Protein AF-A0A381X2Q5-F1 (afdb_monomer_lite)

pLDDT: mean 84.06, std 13.25, range [41.44, 97.38]

Organism: NCBI:txid408172

Foldseek 3Di:
DPPPPDDDDDPPDPVRVVVVVVVVVVVVVVVVVVLVVLVVVLVCCLVVPVDHLQVVVCCLVVPDPVVDDPPVSVVSNVSCVVCVLVSLVSDPVSDDD

Sequence (97 aa):
MERELNELPSFSSPEASKQVDIDLVKMSKILGKASQQVIKTMMNGVKSHKYDAMDLQRGIQQGDVRRTHHGEINFIQQLWTKVRSGFRRYTPTGKLR

Structure (mmCIF, N/CA/C/O backbone):
data_AF-A0A381X2Q5-F1
#
_entry.id   AF-A0A381X2Q5-F1
#
loop_
_atom_site.group_PDB
_atom_site.id
_atom_site.type_symbol
_atom_site.label_atom_id
_atom_site.label_alt_id
_atom_site.label_comp_id
_atom_site.label_asym_id
_atom_site.label_entity_id
_atom_site.label_seq_id
_atom_site.pdbx_PDB_ins_code
_atom_site.Cartn_x
_atom_site.Cartn_y
_atom_site.Cartn_z
_atom_site.occupancy
_atom_s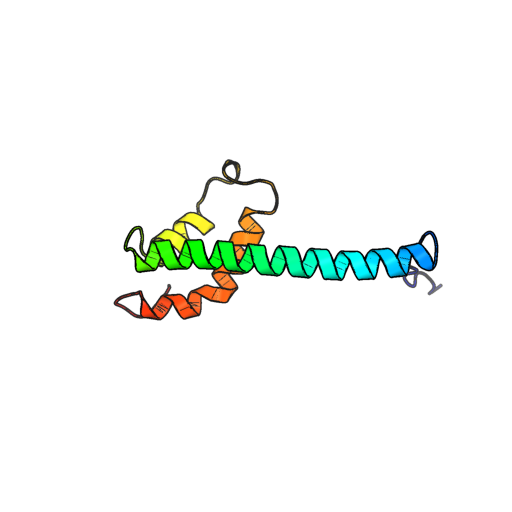ite.B_iso_or_equiv
_atom_site.auth_seq_id
_atom_site.auth_comp_id
_atom_site.auth_asym_id
_atom_site.auth_atom_id
_atom_site.pdbx_PDB_model_num
ATOM 1 N N . MET A 1 1 ? 24.051 -33.102 -22.793 1.00 41.44 1 MET A N 1
ATOM 2 C CA . MET A 1 1 ? 24.031 -31.902 -23.653 1.00 41.44 1 MET A CA 1
ATOM 3 C C . MET A 1 1 ? 23.429 -30.785 -22.811 1.00 41.44 1 MET A C 1
ATOM 5 O O . MET A 1 1 ? 22.234 -30.557 -22.852 1.00 41.44 1 MET A O 1
ATOM 9 N N . GLU A 1 2 ? 24.241 -30.200 -21.932 1.00 51.12 2 GLU A N 1
ATOM 10 C CA . GLU A 1 2 ? 23.821 -29.168 -20.974 1.00 51.12 2 GLU A CA 1
ATOM 11 C C . GLU A 1 2 ? 24.135 -27.788 -21.556 1.00 51.12 2 GLU A C 1
ATOM 13 O O . GLU A 1 2 ? 25.238 -27.295 -21.349 1.00 51.12 2 GLU A O 1
ATOM 18 N N . ARG A 1 3 ? 23.214 -27.187 -22.323 1.00 47.44 3 ARG A N 1
ATOM 19 C CA . ARG A 1 3 ? 23.229 -25.749 -22.674 1.00 47.44 3 ARG A CA 1
ATOM 20 C C . ARG A 1 3 ? 21.818 -25.254 -23.020 1.00 47.44 3 ARG A C 1
ATOM 22 O O . ARG A 1 3 ? 21.576 -24.792 -24.123 1.00 47.44 3 ARG A O 1
ATOM 29 N N . GLU A 1 4 ? 20.894 -25.333 -22.071 1.00 50.38 4 GLU A N 1
ATOM 30 C CA . GLU A 1 4 ? 19.703 -24.463 -22.063 1.00 50.38 4 GLU A CA 1
ATOM 31 C C . GLU A 1 4 ? 19.767 -23.542 -20.839 1.00 50.38 4 GLU A C 1
ATOM 33 O O . GLU A 1 4 ? 18.838 -23.414 -20.047 1.00 50.38 4 GLU A O 1
ATOM 38 N N . LEU A 1 5 ? 20.928 -22.910 -20.643 1.00 54.81 5 LEU A N 1
ATOM 39 C CA . LEU A 1 5 ? 21.074 -21.832 -19.675 1.00 54.81 5 LEU A CA 1
ATOM 40 C C . LEU A 1 5 ? 20.535 -20.544 -20.300 1.00 54.81 5 LEU A C 1
ATOM 42 O O . LEU A 1 5 ? 21.286 -19.759 -20.857 1.00 54.81 5 LEU A O 1
ATOM 46 N N . ASN A 1 6 ? 19.221 -20.364 -20.187 1.00 57.31 6 ASN A N 1
ATOM 47 C CA . ASN A 1 6 ? 18.620 -19.128 -19.687 1.00 57.31 6 ASN A CA 1
ATOM 48 C C . ASN A 1 6 ? 19.218 -17.803 -20.215 1.00 57.31 6 ASN A C 1
ATOM 50 O O . ASN A 1 6 ? 19.601 -16.940 -19.423 1.00 57.31 6 ASN A O 1
ATOM 54 N N . GLU A 1 7 ? 19.286 -17.611 -21.531 1.00 57.34 7 GLU A N 1
ATOM 55 C CA . GLU A 1 7 ? 19.531 -16.281 -22.089 1.00 57.34 7 GLU A CA 1
ATOM 56 C C . GLU A 1 7 ? 18.188 -15.560 -22.204 1.00 57.34 7 GLU A C 1
ATOM 58 O O . GLU A 1 7 ? 17.417 -15.763 -23.143 1.00 57.34 7 GLU A O 1
ATOM 63 N N . LEU A 1 8 ? 17.878 -14.731 -21.202 1.00 65.81 8 LEU A N 1
ATOM 64 C CA . LEU A 1 8 ? 16.845 -13.711 -21.358 1.00 65.81 8 LEU A CA 1
ATOM 65 C C . LEU A 1 8 ? 17.162 -12.921 -22.638 1.00 65.81 8 LEU A C 1
ATOM 67 O O . LEU A 1 8 ? 18.324 -12.544 -22.823 1.00 65.81 8 LEU A O 1
ATOM 71 N N . PRO A 1 9 ? 16.177 -12.667 -23.518 1.00 73.62 9 PRO A N 1
ATOM 72 C CA . PRO A 1 9 ? 16.430 -11.928 -24.744 1.00 73.62 9 PRO A CA 1
ATOM 73 C C . PRO A 1 9 ? 17.095 -10.592 -24.406 1.00 73.62 9 PRO A C 1
ATOM 75 O O . PRO A 1 9 ? 16.643 -9.866 -23.517 1.00 73.62 9 PRO A O 1
ATOM 78 N N . SER A 1 10 ? 18.187 -10.281 -25.105 1.00 75.69 10 SER A N 1
ATOM 79 C CA . SER A 1 10 ? 18.875 -9.002 -24.959 1.00 75.69 10 SER A CA 1
ATOM 80 C C . SER A 1 10 ? 17.904 -7.856 -25.244 1.00 75.69 10 SER A C 1
ATOM 82 O O . SER A 1 10 ? 17.094 -7.944 -26.170 1.00 75.69 10 SER A O 1
ATOM 84 N N . PHE A 1 11 ? 18.003 -6.764 -24.484 1.00 79.94 11 PHE A N 1
ATOM 85 C CA . PHE A 1 11 ? 17.237 -5.553 -24.774 1.00 79.94 11 PHE A CA 1
ATOM 86 C C . PHE A 1 11 ? 17.462 -5.094 -26.220 1.00 79.94 11 PHE A C 1
ATOM 88 O O . PHE A 1 11 ? 18.549 -5.260 -26.773 1.00 79.94 11 PHE A O 1
ATOM 95 N N . SER A 1 12 ? 16.445 -4.464 -26.812 1.00 84.50 12 SER A N 1
ATOM 96 C CA . SER A 1 12 ? 16.503 -3.965 -28.193 1.00 84.50 12 SER A CA 1
ATOM 97 C C . SER A 1 12 ? 17.629 -2.950 -28.426 1.00 84.50 12 SER A C 1
ATOM 99 O O . SER A 1 12 ? 18.088 -2.800 -29.554 1.00 84.50 12 SER A O 1
ATOM 101 N N . SER A 1 13 ? 18.073 -2.253 -27.374 1.00 86.50 13 SER A N 1
ATOM 102 C CA . SER A 1 13 ? 19.305 -1.461 -27.355 1.00 86.50 13 SER A CA 1
ATOM 103 C C . SER A 1 13 ? 19.814 -1.243 -25.916 1.00 86.50 13 SER A C 1
ATOM 105 O O . SER A 1 13 ? 19.037 -1.371 -24.960 1.00 86.50 13 SER A O 1
ATOM 107 N N . PRO A 1 14 ? 21.096 -0.871 -25.724 1.00 82.25 14 PRO A N 1
ATOM 108 C CA . PRO A 1 14 ? 21.619 -0.460 -24.417 1.00 82.25 14 PRO A CA 1
ATOM 109 C C . PRO A 1 14 ? 20.873 0.744 -23.817 1.00 82.25 14 PRO A C 1
ATOM 111 O O . PRO A 1 14 ? 20.695 0.830 -22.600 1.00 82.25 14 PRO A O 1
ATOM 114 N N . GLU A 1 15 ? 20.404 1.668 -24.657 1.00 86.62 15 GLU A N 1
ATOM 115 C CA . GLU A 1 15 ? 19.580 2.811 -24.254 1.00 86.62 15 GLU A CA 1
ATOM 116 C C . GLU A 1 15 ? 18.204 2.358 -23.760 1.00 86.62 15 GLU A C 1
ATOM 118 O O . GLU A 1 15 ? 17.720 2.879 -22.755 1.00 86.62 15 GLU A O 1
ATOM 123 N N . ALA A 1 16 ? 17.599 1.357 -24.412 1.00 90.50 16 ALA A N 1
ATOM 124 C CA . ALA A 1 16 ? 16.317 0.798 -23.995 1.00 90.50 16 ALA A CA 1
ATOM 125 C C . ALA A 1 16 ? 16.408 0.180 -22.594 1.00 90.50 16 ALA A C 1
ATOM 127 O O . ALA A 1 16 ? 15.535 0.435 -21.769 1.00 90.50 16 ALA A O 1
ATOM 128 N N . SER A 1 17 ? 17.493 -0.543 -22.285 1.00 87.94 17 SER A N 1
ATOM 129 C CA . SER A 1 17 ? 17.733 -1.078 -20.934 1.00 87.94 17 SER A CA 1
ATOM 130 C C . SER A 1 17 ? 17.753 0.035 -19.882 1.00 87.94 17 SER A C 1
ATOM 132 O O . SER A 1 17 ? 17.024 -0.028 -18.895 1.00 87.94 17 SER A O 1
ATOM 134 N N . LYS A 1 18 ? 18.538 1.097 -20.113 1.00 91.50 18 LYS A N 1
ATOM 135 C CA . LYS A 1 18 ? 18.649 2.225 -19.171 1.00 91.50 18 LYS A CA 1
ATOM 136 C C . LYS A 1 18 ? 17.321 2.958 -18.992 1.00 91.50 18 LYS A C 1
ATOM 138 O O . LYS A 1 18 ? 16.979 3.357 -17.879 1.00 91.50 18 LYS A O 1
ATOM 143 N N . GLN A 1 19 ? 16.579 3.153 -20.080 1.00 93.44 19 GLN A N 1
ATOM 144 C CA . GLN A 1 19 ? 15.286 3.828 -20.041 1.00 93.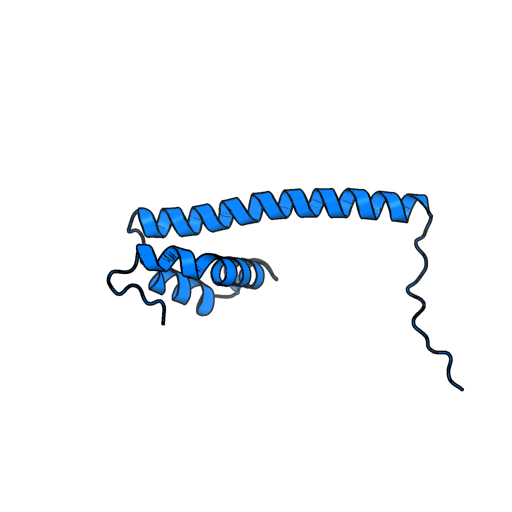44 19 GLN A CA 1
ATOM 145 C C . GLN A 1 19 ? 14.252 3.003 -19.267 1.00 93.44 19 GLN A C 1
ATOM 147 O O . GLN A 1 19 ? 13.542 3.556 -18.426 1.00 93.44 19 GLN A O 1
ATOM 152 N N . VAL A 1 20 ? 14.222 1.683 -19.483 1.00 93.50 20 VAL A N 1
ATOM 153 C CA . VAL A 1 20 ? 13.376 0.755 -18.721 1.00 93.50 20 VAL A CA 1
ATOM 154 C C . VAL A 1 20 ? 13.698 0.835 -17.231 1.00 93.50 20 VAL A C 1
ATOM 156 O O . VAL A 1 20 ? 12.777 0.998 -16.435 1.00 93.50 20 VAL A O 1
ATOM 159 N N . ASP A 1 21 ? 14.972 0.819 -16.836 1.00 93.06 21 ASP A N 1
ATOM 160 C CA . ASP A 1 21 ? 15.363 0.924 -15.423 1.00 93.06 21 ASP A CA 1
ATOM 161 C C . ASP A 1 21 ? 14.900 2.243 -14.785 1.00 93.06 21 ASP A C 1
ATOM 163 O O . ASP A 1 21 ? 14.328 2.263 -13.688 1.00 93.06 21 ASP A O 1
ATOM 167 N N . ILE A 1 22 ? 15.097 3.361 -15.490 1.00 95.38 22 ILE A N 1
ATOM 168 C CA . ILE A 1 22 ? 14.642 4.684 -15.046 1.00 95.38 22 ILE A CA 1
ATOM 169 C C . ILE A 1 22 ? 13.124 4.689 -14.846 1.00 95.38 22 ILE A C 1
ATOM 171 O O . ILE A 1 22 ? 12.626 5.191 -13.830 1.00 95.38 22 ILE A O 1
ATOM 175 N N . ASP A 1 23 ? 12.378 4.137 -15.798 1.00 96.56 23 ASP A N 1
ATOM 176 C CA . ASP A 1 23 ? 10.924 4.140 -15.746 1.00 96.56 23 ASP A CA 1
ATOM 177 C C . ASP A 1 23 ? 10.384 3.148 -14.708 1.00 96.56 23 ASP A C 1
ATOM 179 O O . ASP A 1 23 ? 9.433 3.488 -14.005 1.00 96.56 23 ASP A O 1
ATOM 183 N N . LEU A 1 24 ? 11.038 2.005 -14.481 1.00 95.25 24 LEU A N 1
ATOM 184 C CA . LEU A 1 24 ? 10.743 1.091 -13.369 1.00 95.25 24 LEU A CA 1
ATOM 185 C C . LEU A 1 24 ? 10.867 1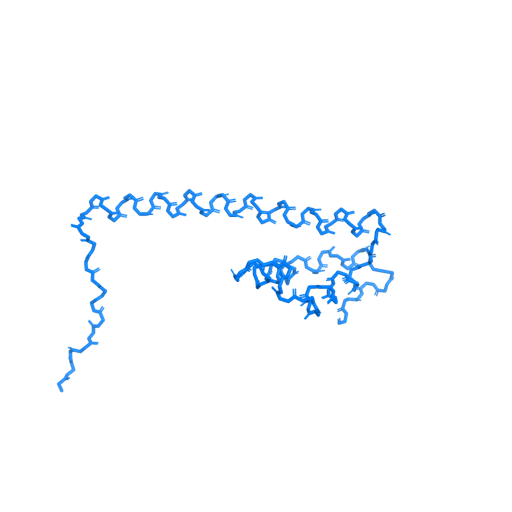.790 -12.012 1.00 95.25 24 LEU A C 1
ATOM 187 O O . LEU A 1 24 ? 9.971 1.677 -11.168 1.00 95.25 24 LEU A O 1
ATOM 191 N N . VAL A 1 25 ? 11.920 2.585 -11.802 1.00 96.69 25 VAL A N 1
ATOM 192 C CA . VAL A 1 25 ? 12.080 3.373 -10.569 1.00 96.69 25 VAL A CA 1
ATOM 193 C C . VAL A 1 25 ? 10.971 4.421 -10.428 1.00 96.69 25 VAL A C 1
ATOM 195 O O . VAL A 1 25 ? 10.438 4.617 -9.329 1.00 96.69 25 VAL A O 1
ATOM 198 N N . LYS A 1 26 ? 10.588 5.102 -11.514 1.00 97.38 26 LYS A N 1
ATOM 199 C CA . LYS A 1 26 ? 9.475 6.068 -11.490 1.00 97.38 26 LYS A CA 1
ATOM 200 C C . LYS A 1 26 ? 8.145 5.383 -11.177 1.00 97.38 26 LYS A C 1
ATOM 202 O O . LYS A 1 26 ? 7.427 5.846 -10.290 1.00 97.38 26 LYS A O 1
ATOM 207 N N . MET A 1 27 ? 7.842 4.274 -11.850 1.00 96.75 27 MET A N 1
ATOM 208 C CA . MET A 1 27 ? 6.638 3.473 -11.619 1.00 96.75 27 MET A CA 1
ATOM 209 C C . MET A 1 27 ? 6.575 2.987 -10.168 1.00 96.75 27 MET A C 1
ATOM 211 O O . MET A 1 27 ? 5.550 3.160 -9.510 1.00 96.75 27 MET A O 1
ATOM 215 N N . SER A 1 28 ? 7.691 2.503 -9.617 1.00 95.00 28 SER A N 1
ATOM 216 C CA . SER A 1 28 ? 7.798 2.114 -8.206 1.00 95.00 28 SER A CA 1
ATOM 217 C C . SER A 1 28 ? 7.461 3.267 -7.251 1.00 95.00 28 SER A C 1
ATOM 219 O O . SER A 1 28 ? 6.687 3.096 -6.307 1.00 95.00 28 SER A O 1
ATOM 221 N N . LYS A 1 29 ? 7.946 4.487 -7.521 1.00 96.81 29 LYS A N 1
ATOM 222 C CA . LYS A 1 29 ? 7.605 5.678 -6.717 1.00 96.81 29 LYS A CA 1
ATOM 223 C C . LYS A 1 29 ? 6.117 6.030 -6.791 1.00 96.81 29 LYS A C 1
ATOM 225 O O . LYS A 1 29 ? 5.533 6.407 -5.772 1.00 96.81 29 LYS A O 1
ATOM 230 N N . ILE A 1 30 ? 5.506 5.923 -7.971 1.00 96.50 30 ILE A N 1
ATOM 231 C CA . ILE A 1 30 ? 4.070 6.174 -8.168 1.00 96.50 30 ILE A CA 1
ATOM 232 C C . ILE A 1 30 ? 3.253 5.151 -7.375 1.00 96.50 30 ILE A C 1
ATOM 234 O O . ILE A 1 30 ? 2.419 5.538 -6.554 1.00 96.50 30 ILE A O 1
ATOM 238 N N . LEU A 1 31 ? 3.559 3.861 -7.538 1.00 93.81 31 LEU A N 1
ATOM 239 C CA . LEU A 1 31 ? 2.912 2.777 -6.799 1.00 93.81 31 LEU A CA 1
ATOM 240 C C . LEU A 1 31 ? 3.117 2.918 -5.289 1.00 93.81 31 LEU A C 1
ATOM 242 O O . LEU A 1 31 ? 2.185 2.684 -4.523 1.00 93.81 31 LEU A O 1
ATOM 246 N N . GLY A 1 32 ? 4.290 3.368 -4.842 1.00 94.56 32 GLY A N 1
ATOM 247 C CA . GLY A 1 32 ? 4.562 3.660 -3.436 1.00 94.56 32 GLY A CA 1
ATOM 248 C C . GLY A 1 32 ? 3.626 4.729 -2.869 1.00 94.56 32 GLY A C 1
ATOM 249 O O . GLY A 1 32 ? 3.036 4.530 -1.807 1.00 94.56 32 GLY A O 1
ATOM 250 N N . LYS A 1 33 ? 3.420 5.838 -3.593 1.00 96.56 33 LYS A N 1
ATOM 251 C CA . LYS A 1 33 ? 2.470 6.892 -3.196 1.00 96.56 33 LYS A CA 1
ATOM 252 C C . LYS A 1 33 ? 1.025 6.389 -3.202 1.00 96.56 33 LYS A C 1
ATOM 254 O O . LYS A 1 33 ? 0.306 6.621 -2.230 1.00 96.56 33 LYS A O 1
ATOM 259 N N . ALA A 1 34 ? 0.621 5.668 -4.247 1.00 95.81 34 ALA A N 1
ATOM 260 C CA . ALA A 1 34 ? -0.716 5.083 -4.348 1.00 95.81 34 ALA A CA 1
ATOM 261 C C . ALA A 1 34 ? -0.988 4.091 -3.202 1.00 95.81 34 ALA A C 1
ATOM 263 O O . ALA A 1 34 ? -2.018 4.175 -2.537 1.00 95.81 34 ALA A O 1
ATOM 264 N N . SER A 1 35 ? -0.016 3.230 -2.879 1.00 95.06 35 SER A N 1
ATOM 265 C CA . SER A 1 35 ? -0.087 2.289 -1.752 1.00 95.06 35 SER A CA 1
ATOM 266 C C . SER A 1 35 ? -0.366 3.002 -0.431 1.00 95.06 35 SER A C 1
ATOM 268 O O . SER A 1 35 ? -1.224 2.579 0.343 1.00 95.06 35 SER A O 1
ATOM 270 N N . GLN A 1 36 ? 0.338 4.108 -0.170 1.00 95.44 36 GLN A N 1
ATOM 271 C CA . GLN A 1 36 ? 0.143 4.895 1.048 1.00 95.44 36 GLN A CA 1
ATOM 272 C C . GLN A 1 36 ? -1.247 5.535 1.105 1.00 95.44 36 GLN A C 1
ATOM 274 O O . GLN A 1 36 ? -1.850 5.590 2.176 1.00 95.44 36 GLN A O 1
ATOM 279 N N . GLN A 1 37 ? -1.789 5.980 -0.032 1.00 96.94 37 GLN A N 1
ATOM 280 C CA . GLN A 1 37 ? -3.154 6.504 -0.097 1.00 96.94 37 GLN A CA 1
ATOM 281 C C . GLN A 1 37 ? -4.194 5.418 0.202 1.00 96.94 37 GLN A C 1
ATOM 283 O O . GLN A 1 37 ? -5.086 5.651 1.015 1.00 96.94 37 GLN A O 1
ATOM 288 N N . VAL A 1 38 ? -4.039 4.215 -0.359 1.00 95.19 38 VAL A N 1
ATOM 289 C CA . VAL A 1 38 ? -4.915 3.067 -0.064 1.00 95.19 38 VAL A CA 1
ATOM 290 C C . VAL A 1 38 ? -4.877 2.716 1.429 1.00 95.19 38 VAL A C 1
ATOM 292 O O . VAL A 1 38 ? -5.925 2.605 2.069 1.00 95.19 38 VAL A O 1
ATOM 295 N N . ILE A 1 39 ? -3.681 2.634 2.025 1.00 94.25 39 ILE A N 1
ATOM 296 C CA . ILE A 1 39 ? -3.507 2.389 3.468 1.00 94.25 39 ILE A CA 1
ATOM 297 C C . ILE A 1 39 ? -4.164 3.500 4.301 1.00 94.25 39 ILE A C 1
ATOM 299 O O . ILE A 1 39 ? -4.803 3.227 5.320 1.00 94.25 39 ILE A O 1
ATOM 303 N N . LYS A 1 40 ? -4.042 4.762 3.876 1.00 95.44 40 LYS A N 1
ATOM 304 C CA . LYS A 1 40 ? -4.683 5.897 4.548 1.00 95.44 40 LYS A CA 1
ATOM 305 C C . LYS A 1 40 ? -6.207 5.784 4.504 1.00 95.44 40 LYS A C 1
ATOM 307 O O . LYS A 1 40 ? -6.839 6.044 5.523 1.00 95.44 40 LYS A O 1
ATOM 312 N N . THR A 1 41 ? -6.792 5.355 3.386 1.00 95.44 41 THR A N 1
ATOM 313 C CA . THR A 1 41 ? -8.238 5.103 3.275 1.00 95.44 41 THR A CA 1
ATOM 314 C C . THR A 1 41 ? -8.689 4.030 4.263 1.00 95.44 41 THR A C 1
ATOM 316 O O . THR A 1 41 ? -9.627 4.265 5.026 1.00 95.44 41 THR A O 1
ATOM 319 N N . MET A 1 42 ? -7.970 2.903 4.333 1.00 93.81 42 MET A N 1
ATOM 320 C CA . MET A 1 42 ? -8.222 1.848 5.325 1.00 93.81 42 MET A CA 1
ATOM 321 C C . MET A 1 42 ? -8.177 2.404 6.753 1.00 93.81 42 MET A C 1
ATOM 323 O O . MET A 1 42 ? -9.107 2.211 7.536 1.00 93.81 42 MET A O 1
ATOM 327 N N . MET A 1 43 ? -7.109 3.137 7.083 1.00 92.44 43 MET A N 1
ATOM 328 C CA . MET A 1 43 ? -6.897 3.699 8.416 1.00 92.44 43 MET A CA 1
ATOM 329 C C . MET A 1 43 ? -7.969 4.721 8.788 1.00 92.44 43 MET A C 1
ATOM 331 O O . MET A 1 43 ? -8.455 4.702 9.915 1.00 92.44 43 MET A O 1
ATOM 335 N N . ASN A 1 44 ? -8.342 5.603 7.865 1.00 94.31 44 ASN A N 1
ATOM 336 C CA . ASN A 1 44 ? -9.362 6.614 8.105 1.00 94.31 44 ASN A CA 1
ATOM 337 C C . ASN A 1 44 ? -10.729 5.977 8.354 1.00 94.31 44 ASN A C 1
ATOM 339 O O . ASN A 1 44 ? -11.423 6.413 9.267 1.00 94.31 44 ASN A O 1
ATOM 343 N N . GLY A 1 45 ? -11.106 4.941 7.598 1.00 93.25 45 GLY A N 1
ATOM 344 C CA . GLY A 1 45 ? -12.369 4.231 7.813 1.00 93.25 45 GLY A CA 1
ATOM 345 C C . GLY A 1 45 ? -12.463 3.603 9.203 1.00 93.25 45 GLY A C 1
ATOM 346 O O . GLY A 1 45 ? -13.438 3.847 9.910 1.00 93.25 45 GLY A O 1
ATOM 347 N N . VAL A 1 46 ? -11.399 2.920 9.641 1.00 91.75 46 VAL A N 1
ATOM 348 C CA . VAL A 1 46 ? -11.346 2.318 10.984 1.00 91.75 46 VAL A CA 1
ATOM 349 C C . VAL A 1 46 ? -11.312 3.382 12.086 1.00 91.75 46 VAL A C 1
ATOM 351 O O . VAL A 1 46 ? -12.061 3.294 13.053 1.00 91.75 46 VAL A O 1
ATOM 354 N N . LYS A 1 47 ? -10.486 4.429 11.942 1.00 89.69 47 LYS A N 1
ATOM 355 C CA . LYS A 1 47 ? -10.387 5.518 12.934 1.00 89.69 47 LYS A CA 1
ATOM 356 C C . LYS A 1 47 ? -11.668 6.333 13.081 1.00 89.69 47 LYS A C 1
ATOM 358 O O . LYS A 1 47 ? -11.924 6.848 14.158 1.00 89.69 47 LYS A O 1
ATOM 363 N N . SER A 1 48 ? -12.428 6.494 12.000 1.00 92.31 48 SER A N 1
ATOM 364 C CA . SER A 1 48 ? -13.704 7.221 12.011 1.00 92.31 48 SER A CA 1
ATOM 365 C C . SER A 1 48 ? -14.893 6.338 12.393 1.00 92.31 48 SER A C 1
ATOM 367 O O . SER A 1 48 ? -16.028 6.784 12.266 1.00 92.31 48 SER A O 1
ATOM 369 N N . HIS A 1 49 ? -14.647 5.102 12.846 1.00 89.44 49 HIS A N 1
ATOM 370 C CA . HIS A 1 49 ? -15.675 4.136 13.240 1.00 89.44 49 HIS A CA 1
ATOM 371 C C . HIS A 1 49 ? -16.707 3.828 12.141 1.00 89.44 49 HIS A C 1
ATOM 373 O O . HIS A 1 49 ? -17.821 3.412 12.441 1.00 89.44 49 HIS A O 1
ATOM 379 N N . LYS A 1 50 ? -16.346 3.995 10.857 1.00 92.81 50 LYS A N 1
ATOM 380 C CA . LYS A 1 50 ? -17.218 3.607 9.731 1.00 92.81 50 LYS A CA 1
ATOM 381 C C . LYS A 1 50 ? -17.391 2.092 9.635 1.00 92.81 50 LYS A C 1
ATOM 383 O O . LYS A 1 50 ? -18.420 1.622 9.168 1.00 92.81 50 LYS A O 1
ATOM 388 N N . TYR A 1 51 ? -16.353 1.360 10.019 1.00 92.31 51 TYR A N 1
ATOM 389 C CA . TYR A 1 51 ? -16.278 -0.096 10.097 1.00 92.31 51 TYR A CA 1
ATOM 390 C C . TYR A 1 51 ? -15.098 -0.462 10.999 1.00 92.31 51 TYR A C 1
ATOM 392 O O . TYR A 1 51 ? -14.159 0.332 11.137 1.00 92.31 51 TYR A O 1
ATOM 400 N N . ASP A 1 52 ? -15.117 -1.643 11.614 1.00 91.06 52 ASP A N 1
ATOM 401 C CA . ASP A 1 52 ? -13.976 -2.101 12.402 1.00 91.06 52 ASP A CA 1
ATOM 402 C C . ASP A 1 52 ? -12.903 -2.785 11.526 1.00 91.06 52 ASP A C 1
ATOM 404 O O . ASP A 1 52 ? -13.023 -2.932 10.304 1.00 91.06 52 ASP A O 1
ATOM 408 N N . ALA A 1 53 ? -11.786 -3.170 12.142 1.00 90.25 53 ALA A N 1
ATOM 409 C CA . ALA A 1 53 ? -10.696 -3.824 11.423 1.00 90.25 53 ALA A CA 1
ATOM 410 C C . ALA A 1 53 ? -11.059 -5.238 10.914 1.00 90.25 53 ALA A C 1
ATOM 412 O O . ALA A 1 53 ? -10.465 -5.699 9.938 1.00 90.25 53 ALA A O 1
ATOM 413 N N . MET A 1 54 ? -12.019 -5.921 11.547 1.00 89.12 54 MET A N 1
ATOM 414 C CA . MET A 1 54 ? -12.502 -7.238 11.123 1.00 89.12 54 MET A CA 1
ATOM 415 C C . MET A 1 54 ? -13.440 -7.120 9.925 1.00 89.12 54 MET A C 1
ATOM 417 O O . MET A 1 54 ? -13.347 -7.922 9.000 1.00 89.12 54 MET A O 1
ATOM 421 N N . ASP A 1 55 ? -14.299 -6.107 9.904 1.00 90.56 55 ASP A N 1
ATOM 422 C CA . ASP A 1 55 ? -15.181 -5.795 8.783 1.00 90.56 55 ASP A CA 1
ATOM 423 C C . ASP A 1 55 ? -14.373 -5.451 7.535 1.00 90.56 55 ASP A C 1
ATOM 425 O O . ASP A 1 55 ? -14.651 -5.968 6.453 1.00 90.56 55 ASP A O 1
ATOM 429 N N . LEU A 1 56 ? -13.306 -4.658 7.690 1.00 91.25 56 LEU A N 1
ATOM 430 C CA . LEU A 1 56 ? -12.368 -4.386 6.604 1.00 91.25 56 LEU A CA 1
ATOM 431 C C . LEU A 1 56 ? -11.696 -5.674 6.101 1.00 91.25 56 LEU A C 1
ATOM 433 O O . LEU A 1 56 ? -11.635 -5.900 4.893 1.00 91.25 56 LEU A O 1
ATOM 437 N N . GLN A 1 57 ? -11.223 -6.537 7.009 1.00 90.19 57 GLN A N 1
ATOM 438 C CA . GLN A 1 57 ? -10.624 -7.824 6.642 1.00 90.19 57 GLN A CA 1
ATOM 439 C C . GLN A 1 57 ? -11.610 -8.704 5.864 1.00 90.19 57 GLN A C 1
ATOM 441 O O . GLN A 1 57 ? -11.249 -9.239 4.815 1.00 90.19 57 GLN A O 1
ATOM 446 N N . ARG A 1 58 ? -12.856 -8.819 6.338 1.00 90.06 58 ARG A N 1
ATOM 447 C CA . ARG A 1 58 ? -13.917 -9.570 5.654 1.00 90.06 58 ARG A CA 1
ATOM 448 C C . ARG A 1 58 ? -14.233 -8.969 4.292 1.00 90.06 58 ARG A C 1
ATOM 450 O O . ARG A 1 58 ? -14.290 -9.708 3.3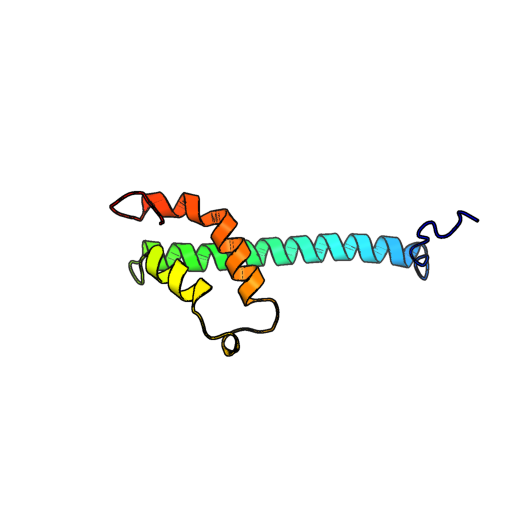21 1.00 90.06 58 ARG A O 1
ATOM 457 N N . GLY A 1 59 ? -14.370 -7.647 4.195 1.00 89.50 59 GLY A N 1
ATOM 458 C CA . GLY A 1 59 ? -14.663 -6.959 2.937 1.00 89.50 59 GLY A CA 1
ATOM 459 C C . GLY A 1 59 ? -13.586 -7.170 1.869 1.00 89.50 59 GLY A C 1
ATOM 460 O O . GLY A 1 59 ? -13.915 -7.312 0.694 1.00 89.50 59 GLY A O 1
ATOM 461 N N . ILE A 1 60 ? -12.317 -7.249 2.277 1.00 88.25 60 ILE A N 1
ATOM 462 C CA . ILE A 1 60 ? -11.190 -7.548 1.381 1.00 88.25 60 ILE A CA 1
ATOM 463 C C . ILE A 1 60 ? -11.174 -9.029 0.972 1.00 88.25 60 ILE A C 1
ATOM 465 O O . ILE A 1 60 ? -10.875 -9.333 -0.176 1.00 88.25 60 ILE A O 1
ATOM 469 N N . GLN A 1 61 ? -11.489 -9.953 1.885 1.00 84.75 61 GLN A N 1
ATOM 470 C CA . GLN A 1 61 ? -11.435 -11.400 1.625 1.00 84.75 61 GLN A CA 1
ATOM 471 C C . GLN A 1 61 ? -12.668 -11.956 0.898 1.00 84.75 61 GLN A C 1
ATOM 473 O O . GLN A 1 61 ? -12.555 -12.934 0.169 1.00 84.75 61 GLN A O 1
ATOM 478 N N . GLN A 1 62 ? -13.843 -11.371 1.131 1.00 81.38 62 GLN A N 1
ATOM 479 C CA . GLN A 1 62 ? -15.146 -11.869 0.668 1.00 81.38 62 GLN A CA 1
ATOM 480 C C . GLN A 1 62 ? -15.791 -10.950 -0.382 1.00 81.38 62 GLN A C 1
ATOM 482 O O . GLN A 1 62 ? -16.943 -11.150 -0.762 1.00 81.38 62 GLN A O 1
ATOM 487 N N . GLY A 1 63 ? -15.090 -9.901 -0.816 1.00 67.19 63 GLY A N 1
ATOM 488 C CA . GLY A 1 63 ? -15.607 -8.950 -1.792 1.00 67.19 63 GLY A CA 1
ATOM 489 C C . GLY A 1 63 ? -15.847 -9.586 -3.163 1.00 67.19 63 GLY A C 1
ATOM 490 O O . GLY A 1 63 ? -15.107 -10.467 -3.593 1.00 67.19 63 GLY A O 1
ATOM 491 N N . ASP A 1 64 ? -16.871 -9.104 -3.872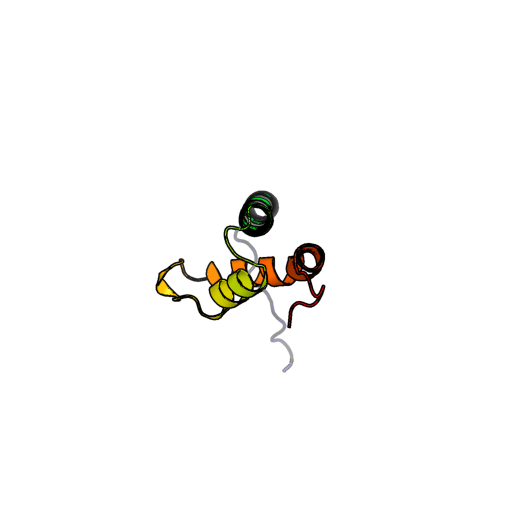 1.00 70.50 64 ASP A N 1
ATOM 492 C CA . ASP A 1 64 ? -17.094 -9.467 -5.273 1.00 70.50 64 ASP A CA 1
ATOM 493 C C . ASP A 1 64 ? -15.907 -8.985 -6.123 1.00 70.50 64 ASP A C 1
ATOM 495 O O . ASP A 1 64 ? -15.590 -7.793 -6.150 1.00 70.50 64 ASP A O 1
ATOM 499 N N . VAL A 1 65 ? -15.275 -9.923 -6.831 1.00 62.34 65 VAL A N 1
ATOM 500 C CA . VAL A 1 65 ? -14.132 -9.697 -7.728 1.00 62.34 65 VAL A CA 1
ATOM 501 C C . VAL A 1 65 ? -14.465 -8.664 -8.813 1.00 62.34 65 VAL A C 1
ATOM 503 O O . VAL A 1 65 ? -13.572 -7.983 -9.303 1.00 62.34 65 VAL A O 1
ATOM 506 N N . ARG A 1 66 ? -15.750 -8.480 -9.149 1.00 68.50 66 ARG A N 1
ATOM 507 C CA . ARG A 1 66 ? -16.229 -7.499 -10.140 1.00 68.50 66 ARG A CA 1
ATOM 508 C C . ARG A 1 66 ? -16.142 -6.041 -9.681 1.00 68.50 66 ARG A C 1
ATOM 510 O O . ARG A 1 66 ? -16.357 -5.147 -10.492 1.00 68.50 66 ARG A O 1
ATOM 517 N N . ARG A 1 67 ? -15.854 -5.776 -8.401 1.00 77.88 67 ARG A N 1
ATOM 518 C CA . ARG A 1 67 ? -15.765 -4.408 -7.848 1.00 77.88 67 ARG A CA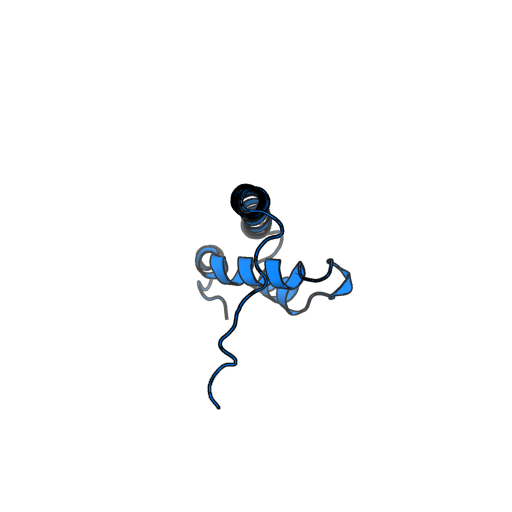 1
ATOM 519 C C . ARG A 1 67 ? -14.477 -3.681 -8.228 1.00 77.88 67 ARG A C 1
ATOM 521 O O . ARG A 1 67 ? -14.413 -2.465 -8.081 1.00 77.88 67 ARG A O 1
ATOM 528 N N . THR A 1 68 ? -13.456 -4.419 -8.650 1.00 78.12 68 THR A N 1
ATOM 529 C CA . THR A 1 68 ? -12.109 -3.904 -8.917 1.00 78.12 68 THR A CA 1
ATOM 530 C C . THR A 1 68 ? -11.555 -4.523 -10.193 1.00 78.12 68 THR A C 1
ATOM 532 O O . THR A 1 68 ? -11.928 -5.643 -10.546 1.00 78.12 68 THR A O 1
ATOM 535 N N . HIS A 1 69 ? -10.632 -3.843 -10.868 1.00 81.69 69 HIS A N 1
ATOM 536 C CA . HIS A 1 69 ? -9.960 -4.417 -12.030 1.00 81.69 69 HIS A CA 1
ATOM 537 C C . HIS A 1 69 ? -9.059 -5.599 -11.644 1.00 81.69 69 HIS A C 1
ATOM 539 O O . HIS A 1 69 ? -8.708 -5.821 -10.479 1.00 81.69 69 HIS A O 1
ATOM 545 N N . HIS A 1 70 ? -8.683 -6.387 -12.652 1.00 77.88 70 HIS A N 1
ATOM 546 C CA . HIS A 1 70 ? -7.821 -7.548 -12.464 1.00 77.88 70 HIS A CA 1
ATOM 547 C C . HIS A 1 70 ? -6.503 -7.153 -11.773 1.00 77.88 70 HIS A C 1
ATOM 549 O O . HIS A 1 70 ? -5.830 -6.215 -12.187 1.00 77.88 70 HIS A O 1
ATOM 555 N N . GLY A 1 71 ? -6.141 -7.869 -10.704 1.00 81.38 71 GLY A N 1
ATOM 556 C CA . GLY A 1 71 ? -4.928 -7.620 -9.914 1.00 81.38 71 GLY A CA 1
ATOM 557 C C . GLY A 1 71 ? -5.069 -6.575 -8.797 1.00 81.38 71 GLY A C 1
ATOM 558 O O . GLY A 1 71 ? -4.317 -6.643 -7.824 1.00 81.38 71 GLY A O 1
ATOM 559 N N . GLU A 1 72 ? -6.057 -5.677 -8.854 1.00 86.81 72 GLU A N 1
ATOM 560 C CA . GLU A 1 72 ? -6.249 -4.638 -7.830 1.00 86.81 72 GLU A CA 1
ATOM 561 C C . GLU A 1 72 ? -6.665 -5.228 -6.480 1.00 86.81 72 GLU A C 1
ATOM 563 O O . GLU A 1 72 ? -6.112 -4.846 -5.448 1.00 86.81 72 GLU A O 1
ATOM 568 N N . ILE A 1 73 ? -7.578 -6.208 -6.466 1.00 87.31 73 ILE A N 1
ATOM 569 C CA . ILE A 1 73 ? -7.998 -6.865 -5.219 1.00 87.31 73 ILE A CA 1
ATOM 570 C C . ILE A 1 73 ? -6.825 -7.572 -4.530 1.00 87.31 73 ILE A C 1
ATOM 572 O O . ILE A 1 73 ? -6.633 -7.432 -3.322 1.00 87.31 73 ILE A O 1
ATOM 576 N N . ASN A 1 74 ? -5.975 -8.243 -5.313 1.00 88.62 74 ASN A N 1
ATOM 577 C CA . ASN A 1 74 ? -4.775 -8.911 -4.814 1.00 88.62 74 ASN A CA 1
ATOM 578 C C . ASN A 1 74 ? -3.784 -7.890 -4.248 1.00 88.62 74 ASN A C 1
ATOM 580 O O . ASN A 1 74 ? -3.198 -8.108 -3.188 1.00 88.62 74 ASN A O 1
ATOM 584 N N . PHE A 1 75 ? -3.622 -6.749 -4.921 1.00 90.81 75 PHE A N 1
ATOM 585 C CA . PHE A 1 75 ? -2.781 -5.660 -4.442 1.00 90.81 75 PHE A CA 1
ATOM 586 C C . PHE A 1 75 ? -3.298 -5.073 -3.118 1.00 90.81 75 PHE A C 1
ATOM 588 O O . PHE A 1 75 ? -2.540 -4.954 -2.155 1.00 90.81 75 PHE A O 1
ATOM 595 N N . ILE A 1 76 ? -4.600 -4.790 -3.015 1.00 91.81 76 ILE A N 1
ATOM 596 C CA . ILE A 1 76 ? -5.243 -4.310 -1.782 1.00 91.81 76 ILE A CA 1
ATOM 597 C C . ILE A 1 76 ? -5.073 -5.328 -0.644 1.00 91.81 76 ILE A C 1
ATOM 599 O O . ILE A 1 76 ? -4.759 -4.946 0.487 1.00 91.81 76 ILE A O 1
ATOM 603 N N . GLN A 1 77 ? -5.217 -6.624 -0.931 1.00 91.38 77 GLN A N 1
ATOM 604 C CA . GLN A 1 77 ? -5.031 -7.695 0.047 1.00 91.38 77 GLN A CA 1
ATOM 605 C C . GLN A 1 77 ? -3.582 -7.790 0.550 1.00 91.38 77 GLN A C 1
ATOM 607 O O . GLN A 1 77 ? -3.349 -7.980 1.751 1.00 91.38 77 GLN A O 1
ATOM 612 N N . GLN A 1 78 ? -2.597 -7.604 -0.333 1.00 92.94 78 GLN A N 1
ATOM 613 C CA . GLN A 1 78 ? -1.185 -7.524 0.052 1.00 92.94 78 GLN A CA 1
ATOM 614 C C . GLN A 1 78 ? -0.916 -6.306 0.943 1.00 92.94 78 GLN A C 1
ATOM 616 O O . GLN A 1 78 ? -0.264 -6.435 1.985 1.00 92.94 78 GLN A O 1
ATOM 621 N N . LEU A 1 79 ? -1.465 -5.139 0.589 1.00 93.88 79 LEU A N 1
ATOM 622 C CA . LEU A 1 79 ? -1.348 -3.936 1.412 1.00 93.88 79 LEU A CA 1
ATOM 623 C C . LEU A 1 79 ? -1.955 -4.149 2.798 1.00 93.88 79 LEU A C 1
ATOM 625 O O . LEU A 1 79 ? -1.287 -3.860 3.791 1.00 93.88 79 LEU A O 1
ATOM 629 N N . TRP A 1 80 ? -3.160 -4.720 2.884 1.00 92.56 80 TRP A N 1
ATOM 630 C CA . TRP A 1 80 ? -3.788 -5.068 4.160 1.00 92.56 80 TRP A CA 1
ATOM 631 C C . TRP A 1 80 ? -2.905 -5.999 4.992 1.00 92.56 80 TRP A C 1
ATOM 633 O O . TRP A 1 80 ? -2.632 -5.712 6.156 1.00 92.56 80 TRP A O 1
ATOM 643 N N . THR A 1 81 ? -2.381 -7.069 4.391 1.00 91.88 81 THR A N 1
ATOM 644 C CA . THR A 1 81 ? -1.503 -8.032 5.076 1.00 91.88 81 THR A CA 1
ATOM 645 C C . THR A 1 81 ? -0.266 -7.358 5.669 1.00 91.88 81 THR A C 1
ATOM 647 O O . THR A 1 81 ? 0.133 -7.689 6.788 1.00 91.88 81 THR A O 1
ATOM 650 N N . LYS A 1 82 ? 0.296 -6.368 4.965 1.00 91.44 82 LYS A N 1
ATOM 651 C CA . LYS A 1 82 ? 1.449 -5.583 5.421 1.00 91.44 82 LYS A CA 1
ATOM 652 C C . LYS A 1 82 ? 1.131 -4.694 6.626 1.00 91.44 82 LYS A C 1
ATOM 654 O O . LYS A 1 82 ? 1.980 -4.544 7.501 1.00 91.44 82 LYS A O 1
ATOM 659 N N . VAL A 1 83 ? -0.059 -4.089 6.683 1.00 90.94 83 VAL A N 1
ATOM 660 C CA . VAL A 1 83 ? -0.385 -3.067 7.699 1.00 90.94 83 VAL A CA 1
ATOM 661 C C . VAL A 1 83 ? -1.288 -3.546 8.830 1.00 90.94 83 VAL A C 1
ATOM 663 O O . VAL A 1 83 ? -1.351 -2.874 9.860 1.00 90.94 83 VAL A O 1
ATOM 666 N N . ARG A 1 84 ? -1.965 -4.694 8.689 1.00 89.75 84 ARG A N 1
ATOM 667 C CA . ARG A 1 84 ? -2.987 -5.183 9.635 1.00 89.75 84 ARG A CA 1
ATOM 668 C C . ARG A 1 84 ? -2.514 -5.217 11.088 1.00 89.75 84 ARG A C 1
ATOM 670 O O . ARG A 1 84 ? -3.276 -4.888 11.986 1.00 89.75 84 ARG A O 1
ATOM 677 N N . SER A 1 85 ? -1.243 -5.530 11.351 1.00 87.00 85 SER A N 1
ATOM 678 C CA . SER A 1 85 ? -0.688 -5.534 12.715 1.00 87.00 85 SER A CA 1
ATOM 679 C C . SER A 1 85 ? -0.835 -4.177 13.414 1.00 87.00 85 SER A C 1
ATOM 681 O O . SER A 1 85 ? -1.142 -4.133 14.604 1.00 87.00 85 SER A O 1
ATOM 683 N N . GLY A 1 86 ? -0.710 -3.073 12.672 1.00 86.06 86 GLY A N 1
ATOM 684 C CA . GLY A 1 86 ? -0.888 -1.713 13.176 1.00 86.06 86 GLY A CA 1
ATOM 685 C C . GLY A 1 86 ? -2.338 -1.356 13.514 1.00 86.06 86 GLY A C 1
ATOM 686 O O . GLY A 1 86 ? -2.563 -0.435 14.297 1.00 86.06 86 GLY A O 1
ATOM 687 N N . PHE A 1 87 ? -3.317 -2.093 12.981 1.00 85.00 87 PHE A N 1
ATOM 688 C CA . PHE A 1 87 ? -4.740 -1.891 13.269 1.00 85.00 87 PHE A CA 1
ATOM 689 C C . PHE A 1 87 ? -5.187 -2.532 14.589 1.00 85.00 87 PHE A C 1
ATOM 691 O O . PHE A 1 87 ? -6.246 -2.176 15.097 1.00 85.00 87 PHE A O 1
ATOM 698 N N . ARG A 1 88 ? -4.360 -3.391 15.209 1.00 79.81 88 ARG A N 1
ATOM 699 C CA . ARG A 1 88 ? -4.654 -4.023 16.512 1.00 79.81 88 ARG A CA 1
ATOM 700 C C . ARG A 1 88 ? -4.947 -3.014 17.627 1.00 79.81 88 ARG A C 1
ATOM 702 O O . ARG A 1 88 ? -5.754 -3.290 18.505 1.00 79.81 88 ARG A O 1
ATOM 709 N N . ARG A 1 89 ? -4.350 -1.819 17.569 1.00 80.00 89 ARG A N 1
ATOM 710 C CA . ARG A 1 89 ? -4.603 -0.732 18.536 1.00 80.00 89 ARG A CA 1
ATOM 711 C C . ARG A 1 89 ? -6.013 -0.135 18.456 1.00 80.00 89 ARG A C 1
ATOM 713 O O . ARG A 1 89 ? -6.405 0.592 19.355 1.00 80.00 89 ARG A O 1
ATOM 720 N N . TYR A 1 90 ? -6.741 -0.407 17.374 1.00 75.31 90 TYR A N 1
ATOM 721 C CA . TYR A 1 90 ? -8.118 0.047 17.170 1.00 75.31 90 TYR A CA 1
ATOM 722 C C . TYR A 1 90 ? -9.147 -1.061 17.413 1.00 75.31 90 TYR A C 1
ATOM 724 O O . TYR A 1 90 ? -10.343 -0.811 17.322 1.00 75.31 90 TYR A O 1
ATOM 732 N N . THR A 1 91 ? -8.701 -2.280 17.728 1.00 69.62 91 THR A N 1
ATOM 733 C CA . THR A 1 91 ? -9.589 -3.375 18.132 1.00 69.62 91 THR A CA 1
ATOM 734 C C . THR A 1 91 ? -9.651 -3.464 19.656 1.00 69.62 91 THR A C 1
ATOM 736 O O . THR A 1 91 ? -8.586 -3.586 20.265 1.00 69.62 91 THR A O 1
ATOM 739 N N . PRO A 1 92 ? -10.846 -3.496 20.281 1.00 69.75 92 PRO A N 1
ATOM 740 C CA . PRO A 1 92 ? -10.985 -3.583 21.740 1.00 69.75 92 PRO A CA 1
ATOM 741 C C . PRO A 1 92 ? -10.247 -4.777 22.365 1.00 69.75 92 PRO A C 1
ATOM 743 O O . PRO A 1 92 ? -9.752 -4.699 23.482 1.00 69.75 92 PRO A O 1
ATOM 746 N N . THR A 1 93 ? -10.138 -5.884 21.628 1.00 68.88 93 THR A N 1
ATOM 747 C CA . THR A 1 93 ? -9.486 -7.125 22.073 1.00 68.88 93 THR A CA 1
ATOM 748 C C . THR A 1 93 ? -8.007 -7.224 21.686 1.00 68.88 93 THR A C 1
ATOM 750 O O . THR A 1 93 ? -7.351 -8.207 22.031 1.00 68.88 93 THR A O 1
ATOM 753 N N . GLY A 1 94 ? -7.475 -6.262 20.920 1.00 64.00 94 GLY A N 1
ATOM 754 C CA . GLY A 1 94 ? -6.092 -6.261 20.425 1.00 64.00 94 GLY A CA 1
ATOM 755 C C . GLY A 1 94 ? -5.736 -7.385 19.438 1.00 64.00 94 GLY A C 1
ATOM 756 O O . GLY A 1 94 ? -4.579 -7.496 19.023 1.00 64.00 94 GLY A O 1
ATOM 757 N N . LYS A 1 95 ? -6.695 -8.241 19.058 1.00 64.94 95 LYS A N 1
ATOM 758 C CA . LYS A 1 95 ? -6.469 -9.435 18.232 1.00 64.94 95 LYS A CA 1
ATOM 759 C C . LYS A 1 95 ? -7.282 -9.356 16.943 1.00 64.94 95 LYS A C 1
ATOM 761 O O . LYS A 1 95 ? -8.503 -9.288 16.987 1.00 64.94 95 LYS A O 1
ATOM 766 N N . LEU A 1 96 ? -6.585 -9.442 15.812 1.00 61.31 96 LEU A N 1
ATOM 767 C CA . LEU A 1 96 ? -7.157 -9.722 14.492 1.00 61.31 96 LEU A CA 1
ATOM 768 C C . LEU A 1 96 ? -7.046 -11.238 14.297 1.00 61.31 96 LEU A C 1
ATOM 770 O O . LEU A 1 96 ? -5.922 -11.745 14.282 1.00 61.31 96 LEU A O 1
ATOM 774 N N . ARG A 1 97 ? -8.180 -11.944 14.308 1.00 58.19 97 ARG A N 1
ATOM 775 C CA . ARG A 1 97 ? -8.265 -13.402 14.148 1.00 58.19 97 ARG A CA 1
ATOM 776 C C . ARG A 1 97 ? -8.350 -13.755 12.667 1.00 58.19 97 ARG A C 1
ATOM 778 O O . ARG A 1 97 ? -8.913 -12.941 11.896 1.00 58.19 97 ARG A O 1
#

Radius of gyration: 19.92 Å; chains: 1; bounding box: 41×39×50 Å

Secondary structure (DSSP, 8-state):
-------PPPPS-HHHHHHHHHHHHHHHHHHHHHHHHHHHHHHHHHHTTSS-HHHHHHHHHHS-GGGS-TTHHHHHHHHHHHHHHHHGGGSTTS---